Protein AF-A0A1A0UDR9-F1 (afdb_monomer)

pLDDT: mean 76.63, std 12.35, range [46.03, 90.44]

Structure (mmCIF, N/CA/C/O backbone):
data_AF-A0A1A0UDR9-F1
#
_entry.id   AF-A0A1A0UDR9-F1
#
loop_
_atom_site.group_PDB
_atom_site.id
_atom_site.type_symbol
_atom_site.label_atom_id
_atom_site.label_alt_id
_atom_site.label_comp_id
_atom_site.label_asym_id
_atom_site.label_entity_id
_atom_site.label_seq_id
_atom_site.pdbx_PDB_ins_code
_atom_site.Cartn_x
_atom_site.Cartn_y
_atom_site.Cartn_z
_atom_site.occupancy
_atom_site.B_iso_or_equiv
_atom_site.auth_seq_id
_atom_site.auth_comp_id
_atom_site.auth_asym_id
_atom_site.auth_atom_id
_atom_site.pdbx_PDB_model_num
ATOM 1 N N . MET A 1 1 ? -5.426 13.099 23.728 1.00 57.62 1 MET A N 1
ATOM 2 C CA . MET A 1 1 ? -5.365 12.645 22.318 1.00 57.62 1 MET A CA 1
ATOM 3 C C . MET A 1 1 ? -5.032 11.163 22.340 1.00 57.62 1 MET A C 1
ATOM 5 O O . MET A 1 1 ? -4.046 10.815 22.968 1.00 57.62 1 MET A O 1
ATOM 9 N N . SER A 1 2 ? -5.892 10.296 21.796 1.00 69.56 2 SER A N 1
ATOM 10 C CA . SER A 1 2 ? -5.717 8.839 21.931 1.00 69.56 2 SER A CA 1
ATOM 11 C C . SER A 1 2 ? -4.539 8.344 21.088 1.00 69.56 2 SER A C 1
ATOM 13 O O . SER A 1 2 ? -4.453 8.676 19.903 1.00 69.56 2 SER A O 1
ATOM 15 N N . THR A 1 3 ? -3.666 7.542 21.698 1.00 81.19 3 THR A N 1
ATOM 16 C CA . THR A 1 3 ? -2.503 6.874 21.088 1.00 81.19 3 THR A CA 1
ATOM 17 C C . THR A 1 3 ? -2.870 6.115 19.811 1.00 81.19 3 THR A C 1
ATOM 19 O O . THR A 1 3 ? -2.084 6.073 18.869 1.00 81.19 3 THR A O 1
ATOM 22 N N . ASP A 1 4 ? -4.105 5.620 19.721 1.00 79.31 4 ASP A N 1
ATOM 23 C CA . ASP A 1 4 ? -4.643 4.917 18.554 1.00 79.31 4 ASP A CA 1
ATOM 24 C C . ASP A 1 4 ? -4.647 5.780 17.278 1.00 79.31 4 ASP A C 1
ATOM 26 O O . ASP A 1 4 ? -4.222 5.359 16.199 1.00 79.31 4 ASP A O 1
ATOM 30 N N . LYS A 1 5 ? -5.029 7.059 17.411 1.00 78.62 5 LYS A N 1
ATOM 31 C CA . LYS A 1 5 ? -5.000 8.0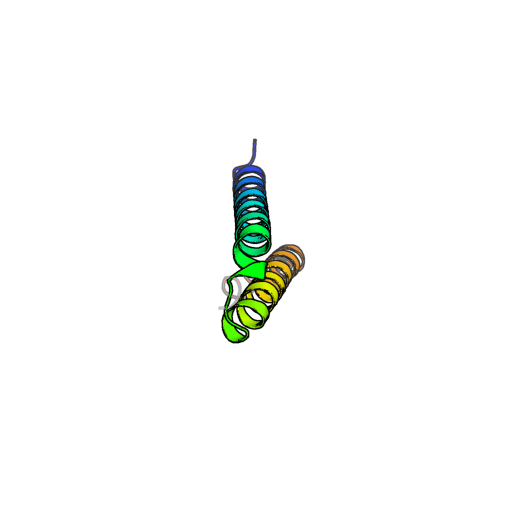13 16.291 1.00 78.62 5 LYS A CA 1
ATOM 32 C C . LYS A 1 5 ? -3.571 8.299 15.831 1.00 78.62 5 LYS A C 1
ATOM 34 O O . LYS A 1 5 ? -3.352 8.480 14.635 1.00 78.62 5 LYS A O 1
ATOM 39 N N . ILE A 1 6 ? -2.620 8.333 16.766 1.00 86.94 6 ILE A N 1
ATOM 40 C CA . ILE A 1 6 ? -1.205 8.589 16.475 1.00 86.94 6 ILE A CA 1
ATOM 41 C C . ILE A 1 6 ? -0.593 7.382 15.757 1.00 86.94 6 ILE A C 1
ATOM 43 O O . ILE A 1 6 ? -0.016 7.554 14.685 1.00 86.94 6 ILE A O 1
ATOM 47 N N . ASN A 1 7 ? -0.804 6.164 16.267 1.00 84.88 7 ASN A N 1
ATOM 48 C CA . ASN A 1 7 ? -0.326 4.936 15.625 1.00 84.88 7 ASN A CA 1
ATOM 49 C C . ASN A 1 7 ? -0.866 4.786 14.205 1.00 84.88 7 ASN A C 1
ATOM 51 O O . ASN A 1 7 ? -0.108 4.479 13.286 1.00 84.88 7 ASN A O 1
ATOM 55 N N . ARG A 1 8 ? -2.154 5.075 13.988 1.00 82.62 8 ARG A N 1
ATOM 56 C CA . ARG A 1 8 ? -2.732 5.013 12.644 1.00 82.62 8 ARG A CA 1
ATOM 57 C C . ARG A 1 8 ? -2.119 6.043 11.694 1.00 82.62 8 ARG A C 1
ATOM 59 O O . ARG A 1 8 ? -1.908 5.735 10.524 1.00 82.62 8 ARG A O 1
ATOM 66 N N . GLY A 1 9 ? -1.838 7.248 12.190 1.00 85.88 9 GLY A N 1
ATOM 67 C CA . GLY A 1 9 ? -1.158 8.292 11.423 1.00 85.88 9 GLY A CA 1
ATOM 68 C C . GLY A 1 9 ? 0.253 7.876 11.008 1.00 85.88 9 GLY A C 1
ATOM 69 O O . GLY A 1 9 ? 0.614 8.016 9.842 1.00 85.88 9 GLY A O 1
ATOM 70 N N . ILE A 1 10 ? 1.017 7.289 11.934 1.00 88.12 10 ILE A N 1
ATOM 71 C CA . ILE A 1 10 ? 2.365 6.765 11.668 1.00 88.12 10 ILE A CA 1
ATOM 72 C C . ILE A 1 10 ? 2.313 5.632 10.638 1.00 88.12 10 ILE A C 1
ATOM 74 O O . ILE A 1 10 ? 3.093 5.628 9.688 1.00 88.12 10 ILE A O 1
ATOM 78 N N . LEU A 1 11 ? 1.363 4.704 10.777 1.00 87.06 11 LEU A N 1
ATOM 79 C CA . LEU A 1 11 ? 1.211 3.575 9.861 1.00 87.06 11 LEU A CA 1
ATOM 80 C C . LEU A 1 11 ? 0.876 4.035 8.429 1.00 87.06 11 LEU A C 1
ATOM 82 O O . LEU A 1 11 ? 1.444 3.536 7.460 1.00 87.06 11 LEU A O 1
ATOM 86 N N . LEU A 1 12 ? -0.004 5.034 8.297 1.00 86.88 12 LEU A N 1
ATOM 87 C CA . LEU A 1 12 ? -0.323 5.673 7.016 1.00 86.88 12 LEU A CA 1
ATOM 88 C C . LEU A 1 12 ? 0.893 6.377 6.408 1.00 86.88 12 LEU A C 1
ATOM 90 O O . LEU A 1 12 ? 1.143 6.235 5.212 1.00 86.88 12 LEU A O 1
ATOM 94 N N . ALA A 1 13 ? 1.665 7.101 7.221 1.00 90.44 13 ALA A N 1
ATOM 95 C CA . ALA A 1 13 ? 2.883 7.761 6.765 1.00 90.44 13 ALA A CA 1
ATOM 96 C C . ALA A 1 13 ? 3.922 6.744 6.265 1.00 90.44 13 ALA A C 1
ATOM 98 O O . ALA A 1 13 ? 4.495 6.931 5.194 1.00 90.44 13 ALA A O 1
ATOM 99 N N . MET A 1 14 ? 4.115 5.631 6.979 1.00 87.56 14 MET A N 1
ATOM 100 C CA . MET A 1 14 ? 5.003 4.547 6.547 1.00 87.56 14 MET A CA 1
ATOM 101 C C . MET A 1 14 ? 4.556 3.927 5.220 1.00 87.56 14 MET A C 1
ATOM 103 O O . MET A 1 14 ? 5.382 3.738 4.326 1.00 87.56 14 MET A O 1
ATOM 107 N N . ALA A 1 15 ? 3.257 3.664 5.056 1.00 84.75 15 ALA A N 1
ATOM 108 C CA . ALA A 1 15 ? 2.714 3.147 3.801 1.00 84.75 15 ALA A CA 1
ATOM 109 C C . ALA A 1 15 ? 2.923 4.131 2.635 1.00 84.75 15 ALA A C 1
ATOM 111 O O . ALA A 1 15 ? 3.314 3.719 1.542 1.00 84.75 15 ALA A O 1
ATOM 112 N N . ALA A 1 16 ? 2.727 5.432 2.874 1.00 87.06 16 ALA A N 1
ATOM 113 C CA . ALA A 1 16 ? 2.948 6.474 1.874 1.00 87.06 16 ALA A CA 1
ATOM 114 C C . ALA A 1 16 ? 4.426 6.578 1.462 1.00 87.06 16 ALA A C 1
ATOM 116 O O . ALA A 1 16 ? 4.729 6.614 0.270 1.00 87.06 16 ALA A O 1
ATOM 117 N N . ILE A 1 17 ? 5.352 6.558 2.427 1.00 88.88 17 ILE A N 1
ATOM 118 C CA . ILE A 1 17 ? 6.796 6.565 2.151 1.00 88.88 17 ILE A CA 1
ATOM 119 C C . ILE A 1 17 ? 7.191 5.319 1.348 1.00 88.88 17 ILE A C 1
ATOM 121 O O . ILE A 1 17 ? 7.912 5.438 0.359 1.00 88.88 17 ILE A O 1
ATOM 125 N N . GLY A 1 18 ? 6.678 4.141 1.718 1.00 83.69 18 GLY A N 1
ATOM 126 C CA . GLY A 1 18 ? 6.912 2.899 0.979 1.00 83.69 18 GLY A CA 1
ATOM 127 C C . GLY A 1 18 ? 6.415 2.962 -0.469 1.00 83.69 18 GLY A C 1
ATOM 128 O O . GLY A 1 18 ? 7.127 2.541 -1.380 1.00 83.69 18 GLY A O 1
ATOM 129 N N . ALA A 1 19 ? 5.238 3.549 -0.701 1.00 83.00 19 ALA A N 1
ATOM 130 C CA . ALA A 1 19 ? 4.688 3.739 -2.042 1.00 83.00 19 ALA A CA 1
ATOM 131 C C . ALA A 1 19 ? 5.528 4.711 -2.892 1.00 83.00 19 ALA A C 1
ATOM 133 O O . ALA A 1 19 ? 5.790 4.434 -4.063 1.00 83.00 19 ALA A O 1
ATOM 134 N N . ILE A 1 20 ? 5.996 5.816 -2.304 1.00 85.62 20 ILE A N 1
ATOM 135 C CA . ILE A 1 20 ? 6.865 6.790 -2.984 1.00 85.62 20 ILE A CA 1
ATOM 136 C C . ILE A 1 20 ? 8.214 6.151 -3.327 1.00 85.62 20 ILE A C 1
ATOM 138 O O . ILE A 1 20 ? 8.663 6.236 -4.469 1.00 85.62 20 ILE A O 1
ATOM 142 N N . ALA A 1 21 ? 8.841 5.468 -2.369 1.00 84.38 21 ALA A N 1
ATOM 143 C CA . ALA A 1 21 ? 10.103 4.769 -2.590 1.00 84.38 21 ALA A CA 1
ATOM 144 C C . ALA A 1 21 ? 9.972 3.710 -3.695 1.00 84.38 21 ALA A C 1
ATOM 146 O O . ALA A 1 21 ? 10.828 3.626 -4.574 1.00 84.38 21 ALA A O 1
ATOM 147 N N . TYR A 1 22 ? 8.872 2.951 -3.705 1.00 78.25 22 TYR A N 1
ATOM 148 C CA . TYR A 1 22 ? 8.5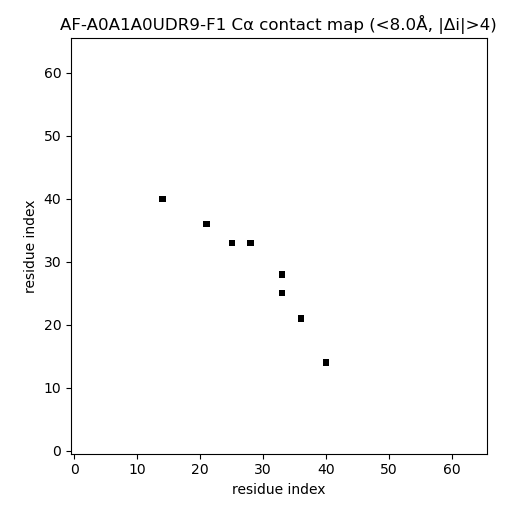71 2.001 -4.772 1.00 78.25 22 TYR A CA 1
ATOM 149 C C . TYR A 1 22 ? 8.432 2.677 -6.137 1.00 78.25 22 TYR A C 1
ATOM 151 O O . TYR A 1 22 ? 9.016 2.193 -7.102 1.00 78.25 22 TYR A O 1
ATOM 159 N N . ALA A 1 23 ? 7.708 3.798 -6.230 1.00 80.19 23 ALA A N 1
ATOM 160 C CA . ALA A 1 23 ? 7.544 4.532 -7.483 1.00 80.19 23 ALA A CA 1
ATOM 161 C C . ALA A 1 23 ? 8.889 5.039 -8.033 1.00 80.19 23 ALA A C 1
ATOM 163 O O . ALA A 1 23 ? 9.150 4.910 -9.228 1.00 80.19 23 ALA A O 1
ATOM 164 N N . LEU A 1 24 ? 9.764 5.545 -7.158 1.00 84.06 24 LEU A N 1
ATOM 165 C CA . LEU A 1 24 ? 11.112 5.986 -7.525 1.00 84.06 24 LEU A CA 1
ATOM 166 C C . LEU A 1 24 ? 12.002 4.823 -7.987 1.00 84.06 24 LEU A C 1
ATOM 168 O O . LEU A 1 24 ? 12.807 4.988 -8.900 1.00 84.06 24 LEU A O 1
ATOM 172 N N . LEU A 1 25 ? 11.846 3.639 -7.387 1.00 83.44 25 LEU A N 1
ATOM 173 C CA . LEU A 1 25 ? 12.628 2.452 -7.738 1.00 83.44 25 LEU A CA 1
ATOM 174 C C . LEU A 1 25 ? 12.043 1.672 -8.926 1.00 83.44 25 LEU A C 1
ATOM 176 O O . LEU A 1 25 ? 12.754 0.880 -9.540 1.00 83.44 25 LEU A O 1
ATOM 180 N N . TYR A 1 26 ? 10.772 1.893 -9.274 1.00 79.88 26 TYR A N 1
ATOM 181 C CA . TYR A 1 26 ? 10.030 1.144 -10.294 1.00 79.88 26 TYR A CA 1
ATOM 182 C C . TYR A 1 26 ? 10.763 1.008 -11.641 1.00 79.88 26 TYR A C 1
ATOM 184 O O . TYR A 1 26 ? 10.769 -0.096 -12.194 1.00 79.88 26 TYR A O 1
ATOM 192 N N . PRO A 1 27 ? 11.428 2.046 -12.186 1.00 81.00 27 PRO A N 1
ATOM 193 C CA . PRO A 1 27 ? 12.151 1.926 -13.454 1.00 81.00 27 PRO A CA 1
ATOM 194 C C . PRO A 1 27 ? 13.335 0.949 -13.391 1.00 81.00 27 PRO A C 1
ATOM 196 O O . PRO A 1 27 ? 13.640 0.294 -14.383 1.00 81.00 27 PRO A O 1
ATOM 199 N N . HIS A 1 28 ? 13.963 0.813 -12.220 1.00 80.62 28 HIS A N 1
ATOM 200 C CA . HIS A 1 28 ? 15.157 -0.010 -11.988 1.00 80.62 28 HIS A CA 1
ATOM 201 C C . HIS A 1 28 ? 14.854 -1.328 -11.260 1.00 80.62 28 HIS A C 1
ATOM 203 O O . HIS A 1 28 ? 15.740 -2.158 -11.062 1.00 80.62 28 HIS A O 1
ATOM 209 N N . ALA A 1 29 ? 13.603 -1.528 -10.850 1.00 77.94 29 ALA A N 1
ATOM 210 C CA . ALA A 1 29 ? 13.180 -2.659 -10.048 1.00 77.94 29 ALA A CA 1
ATOM 211 C C . ALA A 1 29 ? 12.984 -3.927 -10.891 1.00 77.94 29 ALA A C 1
ATOM 213 O O . ALA A 1 29 ? 12.425 -3.896 -11.994 1.00 77.94 29 ALA A O 1
ATOM 214 N N . SER A 1 30 ? 13.381 -5.069 -10.325 1.00 78.75 30 SER A N 1
ATOM 215 C CA . SER A 1 30 ? 13.106 -6.383 -10.909 1.00 78.75 30 SER A CA 1
ATOM 216 C C . SER A 1 30 ? 11.596 -6.644 -10.997 1.00 78.75 30 SER A C 1
ATOM 218 O O . SER A 1 30 ? 10.811 -6.120 -10.205 1.00 78.75 30 SER A O 1
ATOM 220 N N . ILE A 1 31 ? 11.171 -7.492 -11.941 1.00 79.56 31 ILE A N 1
ATOM 221 C CA . ILE A 1 31 ? 9.757 -7.888 -12.105 1.00 79.56 31 ILE A CA 1
ATOM 222 C C . ILE A 1 31 ? 9.175 -8.442 -10.797 1.00 79.56 31 ILE A C 1
ATOM 224 O O . ILE A 1 31 ? 8.054 -8.108 -10.427 1.00 79.56 31 ILE A O 1
ATOM 228 N N . VAL A 1 32 ? 9.962 -9.228 -10.059 1.00 77.75 32 VAL A N 1
ATOM 229 C CA . VAL A 1 32 ? 9.566 -9.774 -8.754 1.00 77.75 32 VAL A CA 1
ATOM 230 C C . VAL A 1 32 ? 9.261 -8.647 -7.764 1.00 77.75 32 VAL A C 1
ATOM 232 O O . VAL A 1 32 ? 8.220 -8.660 -7.112 1.00 77.75 32 VAL A O 1
ATOM 235 N N . PHE A 1 33 ? 10.112 -7.622 -7.703 1.00 77.12 33 PHE A N 1
ATOM 236 C CA . PHE A 1 33 ? 9.907 -6.463 -6.833 1.00 77.12 33 PHE A CA 1
ATOM 237 C C . PHE A 1 33 ? 8.671 -5.650 -7.245 1.00 77.12 33 PHE A C 1
ATOM 239 O O . PHE A 1 33 ? 7.893 -5.215 -6.396 1.00 77.12 33 PHE A O 1
ATOM 246 N N . LYS A 1 34 ? 8.436 -5.516 -8.557 1.00 80.81 34 LYS A N 1
ATOM 247 C CA . LYS A 1 34 ? 7.249 -4.852 -9.108 1.00 80.81 34 LYS A CA 1
ATOM 248 C C . LYS A 1 34 ? 5.945 -5.533 -8.704 1.00 80.81 34 LYS A C 1
ATOM 250 O O . LYS A 1 34 ? 4.951 -4.833 -8.585 1.00 80.81 34 LYS A O 1
ATOM 255 N N . VAL A 1 35 ? 5.940 -6.843 -8.469 1.00 81.12 35 VAL A N 1
ATOM 256 C CA . VAL A 1 35 ? 4.734 -7.595 -8.086 1.00 81.12 35 VAL A CA 1
ATOM 257 C C . VAL A 1 35 ? 4.595 -7.720 -6.566 1.00 81.12 35 VAL A C 1
ATOM 259 O O . VAL A 1 35 ? 3.510 -7.503 -6.029 1.00 81.12 35 VAL A O 1
ATOM 262 N N . LEU A 1 36 ? 5.682 -8.028 -5.853 1.00 80.19 36 LEU A N 1
ATOM 263 C CA . LEU A 1 36 ? 5.631 -8.291 -4.411 1.00 80.19 36 LEU A CA 1
ATOM 264 C C . LEU A 1 36 ? 5.315 -7.047 -3.578 1.00 80.19 36 LEU A C 1
ATOM 266 O O . LEU A 1 36 ? 4.595 -7.154 -2.589 1.00 80.19 36 LEU A O 1
ATOM 270 N N . VAL A 1 37 ? 5.815 -5.871 -3.964 1.00 82.75 37 VAL A N 1
ATOM 271 C CA . VAL A 1 37 ? 5.557 -4.633 -3.213 1.00 82.75 37 VAL A CA 1
ATOM 272 C C . VAL A 1 37 ? 4.078 -4.226 -3.238 1.00 82.75 37 VAL A C 1
ATOM 274 O O . VAL A 1 37 ? 3.516 -4.040 -2.158 1.00 82.75 37 VAL A O 1
ATOM 277 N N . PRO A 1 38 ? 3.398 -4.125 -4.398 1.00 81.75 38 PRO A N 1
ATOM 278 C CA . PRO A 1 38 ? 1.969 -3.823 -4.407 1.00 81.75 38 PRO A CA 1
ATOM 279 C C . PRO A 1 38 ? 1.135 -4.930 -3.754 1.00 81.75 38 PRO A C 1
ATOM 281 O O . PRO A 1 38 ? 0.153 -4.618 -3.083 1.00 81.75 38 PRO A O 1
ATOM 284 N N . LEU A 1 39 ? 1.544 -6.201 -3.864 1.00 87.62 39 LEU A N 1
ATOM 285 C CA . LEU A 1 39 ? 0.885 -7.300 -3.154 1.00 87.62 39 LEU A CA 1
ATOM 286 C C . LEU A 1 39 ? 0.993 -7.134 -1.628 1.00 87.62 39 LEU A C 1
ATOM 288 O O . LEU A 1 39 ? -0.010 -7.236 -0.925 1.00 87.62 39 LEU A O 1
ATOM 292 N N . GLY A 1 40 ? 2.184 -6.814 -1.115 1.00 85.56 40 GLY A N 1
ATOM 293 C CA . GLY A 1 40 ? 2.400 -6.527 0.303 1.00 85.56 40 GLY A CA 1
ATOM 294 C C . GLY A 1 40 ? 1.595 -5.318 0.785 1.00 85.56 40 GLY A C 1
ATOM 295 O O . GLY A 1 40 ? 0.986 -5.371 1.853 1.00 85.56 40 GLY A O 1
ATOM 296 N N . LEU A 1 41 ? 1.517 -4.259 -0.027 1.00 85.19 41 LEU A N 1
ATOM 297 C CA . LEU A 1 41 ? 0.711 -3.074 0.275 1.00 85.19 41 LEU A CA 1
ATOM 298 C C . LEU A 1 41 ? -0.788 -3.41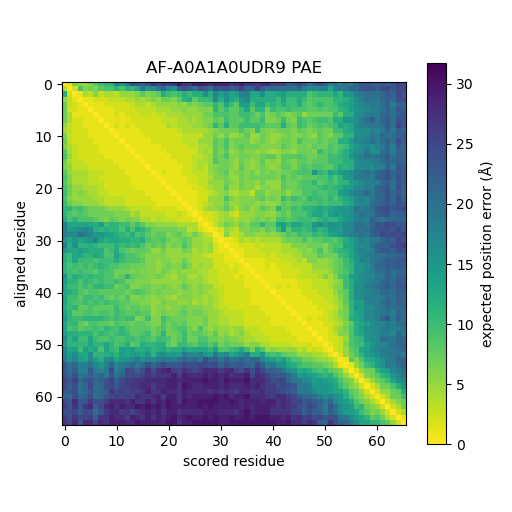2 0.345 1.00 85.19 41 LEU A C 1
ATOM 300 O O . LEU A 1 41 ? -1.477 -2.959 1.258 1.00 85.19 41 LEU A O 1
ATOM 304 N N . ALA A 1 42 ? -1.288 -4.246 -0.573 1.00 86.56 42 ALA A N 1
ATOM 305 C CA . ALA A 1 42 ? -2.676 -4.705 -0.574 1.00 86.56 42 ALA A CA 1
ATOM 306 C C . ALA A 1 42 ? -3.009 -5.541 0.672 1.00 86.56 42 ALA A C 1
ATOM 308 O O . ALA A 1 42 ? -4.052 -5.329 1.294 1.00 86.56 42 ALA A O 1
ATOM 309 N N . VAL A 1 43 ? -2.108 -6.440 1.085 1.00 89.50 43 VAL A N 1
ATOM 310 C CA . VAL A 1 43 ? -2.257 -7.211 2.330 1.00 89.50 43 VAL A CA 1
ATOM 311 C C . VAL A 1 43 ? -2.276 -6.283 3.545 1.00 89.50 43 VAL A C 1
ATOM 313 O O . VAL A 1 43 ? -3.152 -6.421 4.398 1.00 89.50 43 VAL A O 1
ATOM 316 N N . LEU A 1 44 ? -1.366 -5.305 3.611 1.00 85.44 44 LEU A N 1
ATOM 317 C CA . LEU A 1 44 ? -1.311 -4.339 4.710 1.00 85.44 44 LEU A CA 1
ATOM 318 C C . LEU A 1 44 ? -2.615 -3.535 4.814 1.00 85.44 44 LEU A C 1
ATOM 320 O O . LEU A 1 44 ? -3.182 -3.415 5.897 1.00 85.44 44 LEU A O 1
ATOM 324 N N . LEU A 1 45 ? -3.131 -3.036 3.688 1.00 84.88 45 LEU A N 1
ATOM 325 C CA . LEU A 1 45 ? -4.418 -2.339 3.638 1.00 84.88 45 LEU A CA 1
ATOM 326 C C . LEU A 1 45 ? -5.573 -3.246 4.078 1.00 84.88 45 LEU A C 1
ATOM 328 O O . LEU A 1 45 ? -6.413 -2.817 4.868 1.00 84.88 45 LEU A O 1
ATOM 332 N N . GLY A 1 46 ? -5.587 -4.506 3.634 1.00 86.62 46 GLY A N 1
ATOM 333 C CA . GLY A 1 46 ? -6.569 -5.500 4.067 1.00 86.62 4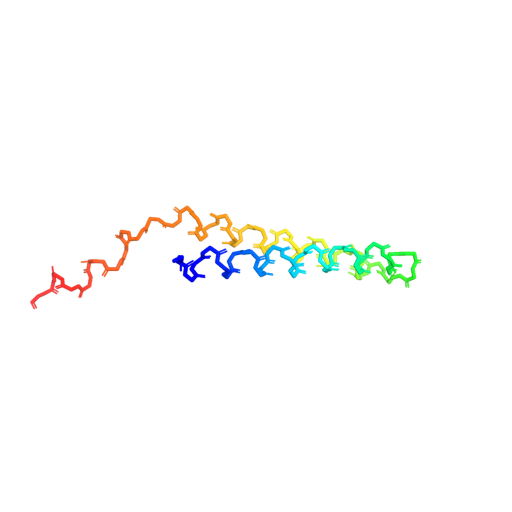6 GLY A CA 1
ATOM 334 C C . GLY A 1 46 ? -6.537 -5.742 5.578 1.00 86.62 46 GLY A C 1
ATOM 335 O O . GLY A 1 46 ? -7.590 -5.805 6.210 1.00 86.62 46 GLY A O 1
ATOM 336 N N . LEU A 1 47 ? -5.344 -5.803 6.179 1.00 84.56 47 LEU A N 1
ATOM 337 C CA . LEU A 1 47 ? -5.180 -5.929 7.628 1.00 84.56 47 LEU A CA 1
ATOM 338 C C . LEU A 1 47 ? -5.674 -4.689 8.373 1.00 84.56 47 LEU A C 1
ATOM 340 O O . LEU A 1 47 ? -6.393 -4.836 9.356 1.00 84.56 47 LEU A O 1
ATOM 344 N N . ILE A 1 48 ? -5.368 -3.484 7.883 1.00 81.69 48 ILE A N 1
ATOM 345 C CA . ILE A 1 48 ? -5.862 -2.230 8.474 1.00 81.69 48 ILE A CA 1
ATOM 346 C C . ILE A 1 48 ? -7.394 -2.183 8.434 1.00 81.69 48 ILE A C 1
ATOM 348 O O . ILE A 1 48 ? -8.028 -1.776 9.403 1.00 81.69 48 ILE A O 1
ATOM 352 N N . VAL A 1 49 ? -8.010 -2.586 7.321 1.00 84.94 49 VAL A N 1
ATOM 353 C CA . VAL A 1 49 ? -9.474 -2.612 7.195 1.00 84.94 49 VAL A CA 1
ATOM 354 C C . VAL A 1 49 ? -10.081 -3.684 8.098 1.00 84.94 49 VAL A C 1
ATOM 356 O O . VAL A 1 49 ? -11.057 -3.402 8.789 1.00 84.94 49 VAL A O 1
ATOM 359 N N . ARG A 1 50 ? -9.490 -4.884 8.151 1.00 79.62 50 ARG A N 1
ATOM 360 C CA . ARG A 1 50 ? -9.934 -5.963 9.043 1.00 79.62 50 ARG A CA 1
ATOM 361 C C . ARG A 1 50 ? -9.860 -5.548 10.507 1.00 79.62 50 ARG A C 1
ATOM 363 O O . ARG A 1 50 ? -10.800 -5.815 11.241 1.00 79.62 50 ARG A O 1
ATOM 370 N N . ASP A 1 51 ? -8.782 -4.890 10.912 1.00 78.31 51 ASP A N 1
ATOM 371 C CA . ASP A 1 51 ? -8.616 -4.347 12.261 1.00 78.31 51 ASP A CA 1
ATOM 372 C C . ASP A 1 51 ? -9.732 -3.344 12.598 1.00 78.31 51 ASP A C 1
ATOM 374 O O . ASP A 1 51 ? -10.351 -3.420 13.652 1.00 78.31 51 ASP A O 1
ATOM 378 N N . ARG A 1 52 ? -10.112 -2.493 11.636 1.00 70.81 52 ARG A N 1
ATOM 379 C CA . ARG A 1 52 ? -11.253 -1.572 11.780 1.00 70.81 52 ARG A CA 1
ATOM 380 C C . ARG A 1 52 ? -12.623 -2.231 11.800 1.00 70.81 52 ARG A C 1
ATOM 382 O O . ARG A 1 52 ? -13.558 -1.630 12.320 1.00 70.81 52 ARG A O 1
ATOM 389 N N . GLN A 1 53 ? -12.757 -3.402 11.191 1.00 71.06 53 GLN A N 1
ATOM 390 C CA . GLN A 1 53 ? -14.017 -4.133 11.113 1.00 71.06 53 GLN A CA 1
ATOM 391 C C . GLN A 1 53 ? -14.152 -5.216 12.176 1.00 71.06 53 GLN A C 1
ATOM 393 O O . GLN A 1 53 ? -15.250 -5.743 12.330 1.00 71.06 53 GLN A O 1
ATOM 398 N N . ARG A 1 54 ? -13.080 -5.567 12.897 1.00 61.62 54 ARG A N 1
ATOM 399 C CA . ARG A 1 54 ? -13.136 -6.552 13.972 1.00 61.62 54 ARG A CA 1
ATOM 400 C C . ARG A 1 54 ? -13.936 -5.933 15.122 1.00 61.62 54 ARG A C 1
ATOM 402 O O . ARG A 1 54 ? -13.436 -5.021 15.776 1.00 61.62 54 ARG A O 1
ATOM 409 N N . PRO A 1 55 ? -15.170 -6.392 15.385 1.00 50.69 55 PRO A N 1
ATOM 410 C CA . PRO A 1 55 ? -15.872 -5.972 16.581 1.00 50.69 55 PRO A CA 1
ATOM 411 C C . PRO A 1 55 ? -15.104 -6.561 17.768 1.00 50.69 55 PRO A C 1
ATOM 413 O O . PRO A 1 55 ? -14.727 -7.73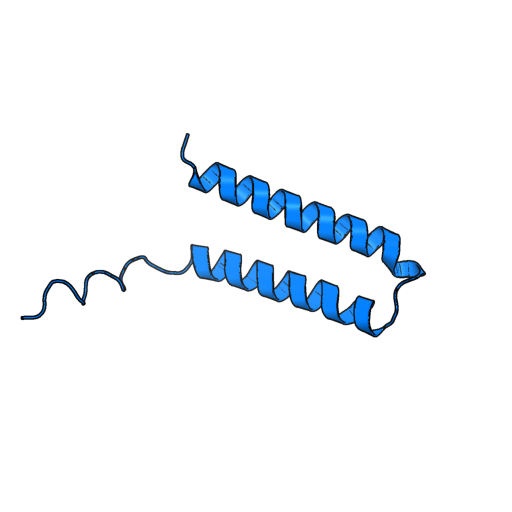4 17.734 1.00 50.69 55 PRO A O 1
ATOM 416 N N . GLU A 1 56 ? -14.904 -5.791 18.834 1.00 54.50 56 GLU A N 1
ATOM 417 C CA . GLU A 1 56 ? -14.281 -6.249 20.090 1.00 54.50 56 GLU A CA 1
ATOM 418 C C . GLU A 1 56 ? -15.034 -7.412 20.784 1.00 54.50 56 GLU A C 1
ATOM 420 O O . GLU A 1 56 ? -14.632 -7.898 21.836 1.00 54.50 56 GLU A O 1
ATOM 425 N N . ALA A 1 57 ? -16.110 -7.923 20.184 1.00 52.06 57 ALA A N 1
ATOM 426 C CA . ALA A 1 57 ? -17.039 -8.892 20.754 1.00 52.06 57 ALA A CA 1
ATOM 427 C C . ALA A 1 57 ? -16.505 -10.334 20.909 1.00 52.06 57 ALA A C 1
ATOM 429 O O . ALA A 1 57 ? -17.292 -11.239 21.177 1.00 52.06 57 ALA A O 1
ATOM 430 N N . VAL A 1 58 ? -15.202 -10.589 20.743 1.00 55.69 58 VAL A N 1
ATOM 431 C CA . VAL A 1 58 ? -14.625 -11.949 20.869 1.00 55.69 58 VAL A CA 1
ATOM 432 C C . VAL A 1 58 ? -13.701 -12.105 22.085 1.00 55.69 58 VAL A C 1
ATOM 434 O O . VAL A 1 58 ? -13.256 -13.210 22.355 1.00 55.69 58 VAL A O 1
ATOM 437 N N . THR A 1 59 ? -13.466 -11.061 22.886 1.00 53.81 59 THR A N 1
ATOM 438 C CA . THR A 1 59 ? -12.681 -11.207 24.133 1.00 53.81 59 THR A CA 1
ATOM 439 C C . THR A 1 59 ? -13.556 -11.505 25.359 1.00 53.81 59 THR A C 1
ATOM 441 O O . THR A 1 59 ? -13.067 -12.013 26.360 1.00 53.81 59 THR A O 1
ATOM 444 N N . GLN A 1 60 ? -14.869 -11.256 25.299 1.00 50.12 60 GLN A N 1
ATOM 445 C CA . GLN A 1 60 ? -15.732 -11.340 26.487 1.00 50.12 60 GLN A CA 1
ATOM 446 C C . GLN A 1 60 ? -1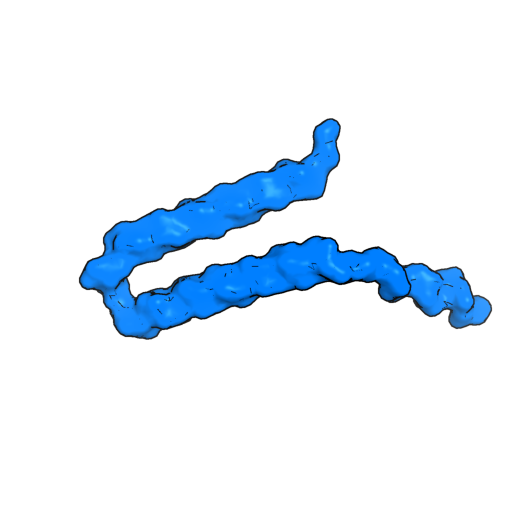6.333 -12.733 26.757 1.00 50.12 60 GLN A C 1
ATOM 448 O O . GLN A 1 60 ? -16.942 -12.927 27.800 1.00 50.12 60 GLN A O 1
ATOM 453 N N . LYS A 1 61 ? -16.158 -13.720 25.865 1.00 48.72 61 LYS A N 1
ATOM 454 C CA . LYS A 1 61 ? -16.692 -15.083 26.078 1.00 48.72 61 LYS A CA 1
ATOM 455 C C . LYS A 1 61 ? -15.767 -16.032 26.845 1.00 48.72 61 LYS A C 1
ATOM 457 O O . LYS A 1 61 ? -16.183 -17.146 27.127 1.00 48.72 61 LYS A O 1
ATOM 462 N N . GLU A 1 62 ? -14.552 -15.608 27.190 1.00 54.25 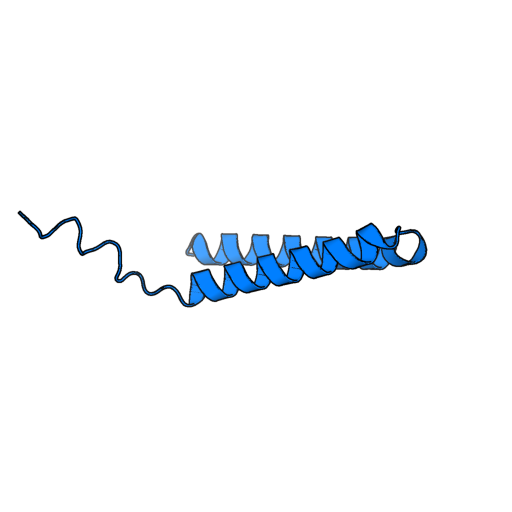62 GLU A N 1
ATOM 463 C CA . GLU A 1 62 ? -13.603 -16.439 27.954 1.00 54.25 62 GLU A CA 1
ATOM 464 C C . GLU A 1 62 ? -13.535 -16.061 29.447 1.00 54.25 62 GLU A C 1
ATOM 466 O O . GLU A 1 62 ? -12.893 -16.751 30.225 1.00 54.25 62 GLU A O 1
ATOM 471 N N . PHE A 1 63 ? -14.231 -14.995 29.869 1.00 57.00 63 PHE A N 1
ATOM 472 C CA . PHE A 1 63 ? -14.278 -14.545 31.272 1.00 57.00 63 PHE A CA 1
ATOM 473 C C . PHE A 1 63 ? -15.624 -14.790 31.977 1.00 57.00 63 PHE A C 1
ATOM 475 O O . PHE A 1 63 ? -15.774 -14.389 33.126 1.00 57.00 63 PHE A O 1
ATOM 482 N N . ASP A 1 64 ? -16.589 -15.434 31.313 1.00 56.22 64 ASP A N 1
ATOM 483 C CA . ASP A 1 64 ? -17.943 -15.677 31.846 1.00 56.22 64 ASP A CA 1
ATOM 484 C C . ASP A 1 64 ? -18.412 -17.117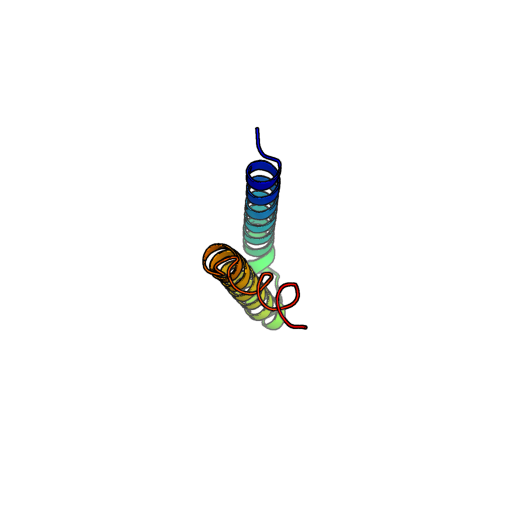 31.570 1.00 56.22 64 ASP A C 1
ATOM 486 O O . ASP A 1 64 ? -19.496 -17.355 31.040 1.00 56.22 64 ASP A O 1
ATOM 490 N N . GLY A 1 65 ? -17.544 -18.096 31.834 1.00 65.38 65 GLY A N 1
ATOM 491 C CA . GLY A 1 65 ? -17.850 -19.506 31.597 1.00 65.38 65 GLY A CA 1
ATOM 492 C C . GLY A 1 65 ? -16.966 -20.464 32.386 1.00 65.38 65 GLY A C 1
ATOM 493 O O . GLY A 1 65 ? -16.182 -21.177 31.768 1.00 65.38 65 GLY A O 1
ATOM 494 N N . ASP A 1 66 ? -17.030 -20.382 33.718 1.00 46.03 66 ASP A N 1
ATOM 495 C CA . ASP A 1 66 ? -17.365 -21.459 34.687 1.00 46.03 66 ASP A CA 1
ATOM 496 C C . ASP A 1 66 ? -16.977 -21.046 36.120 1.00 46.03 66 ASP A C 1
ATOM 498 O O . ASP A 1 66 ? -15.808 -20.648 36.342 1.00 46.03 66 ASP A O 1
#

Nearest PDB structures (foldseek):
  5mto-assembly1_B  TM=8.719E-01  e=9.470E+00  Homo sapiens
  5uhq-assembly1_A  TM=6.839E-01  e=8.785E+00  Leptospira biflexa serovar Patoc strain 'Patoc 1 (Paris)'

Secondary structure (DSSP, 8-state):
--HHHHHHHHHHHHHHHHHHHHHHHTTT--HHHHHHHHHHHHHHHHHHHHHHH--STTSTTSSS--

Mean predicted aligned error: 11.1 Å

Sequence (66 aa):
MSTDKINRGILLAMAAIGAIAYALLYPHASIVFKVLVPLGLAVLLGLIVRDRQRPEAVTQKEFDGD

Foldseek 3Di:
DDVVVVVVVVLVVVLVVLVVVCVVCVVVDDPCSVPVSVVVSVVSVVVVVVVVVDDPVPPPPVVPDD

Radius of gyration: 17.59 Å; Cα contacts (8 Å, |Δi|>4): 4; chains: 1; bounding box: 33×34×48 Å

Solvent-accessible surface area (backbone atoms only — not comparable to full-atom values): 4055 Å² total; per-residue (Å²): 134,64,66,66,64,52,53,52,50,50,53,51,51,52,52,51,52,52,52,52,52,46,62,74,40,49,90,79,47,52,72,66,54,66,51,51,52,60,51,51,49,51,51,52,53,50,50,56,51,47,61,74,65,55,70,81,80,75,69,67,70,80,80,75,7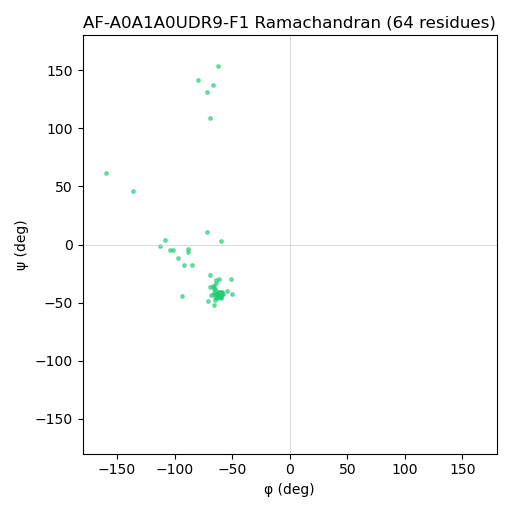9,131